Protein AF-A0A2V9K034-F1 (afdb_monomer_lite)

Sequence (98 aa):
MAKEKLDLLQGTLDVMVLRTLEALGPRHGYGIARRIEQVSGNQVLLNQGTIYASLVRLQFYSITKQGGKQLAKDARYWERLAGVMGRVLALRAEGGDQ

Foldseek 3Di:
DVVVVVVLVLLLVLLLLVVQCVVPPDDDLVVSQVVVCVVVVNPDHDDSVSSVVSVVLNVVLVPDPVSVVSNVVSNVVNVVVVVVVVVVVVVVVVPPDD

Structure (mmCIF, N/CA/C/O backbone):
data_AF-A0A2V9K034-F1
#
_entry.id   AF-A0A2V9K034-F1
#
loop_
_atom_site.group_PDB
_atom_site.id
_atom_site.type_symbol
_atom_site.label_atom_id
_atom_site.label_alt_id
_atom_site.label_comp_id
_atom_site.label_asym_id
_atom_site.label_entity_id
_atom_site.label_seq_id
_atom_site.pdbx_PDB_ins_code
_atom_site.Cartn_x
_atom_site.Cartn_y
_atom_site.Cartn_z
_atom_site.occupancy
_atom_site.B_iso_or_equiv
_atom_site.auth_seq_id
_atom_site.auth_comp_id
_atom_site.auth_asym_id
_atom_site.auth_atom_id
_atom_site.pdbx_PDB_model_num
ATOM 1 N N . MET A 1 1 ? 13.583 5.253 14.845 1.00 41.50 1 MET A N 1
ATOM 2 C CA . MET A 1 1 ? 12.394 6.085 15.137 1.00 41.50 1 MET A CA 1
ATOM 3 C C . MET A 1 1 ? 11.828 6.809 13.910 1.00 41.50 1 MET A C 1
ATOM 5 O O . MET A 1 1 ? 10.891 6.288 13.323 1.00 41.50 1 MET A O 1
ATOM 9 N N . ALA A 1 2 ? 12.349 7.969 13.472 1.00 40.81 2 ALA A N 1
ATOM 10 C CA . ALA A 1 2 ? 11.738 8.723 12.356 1.00 40.81 2 ALA A CA 1
ATOM 11 C C . ALA A 1 2 ? 11.851 8.008 10.994 1.00 40.81 2 ALA A C 1
ATOM 13 O O . ALA A 1 2 ? 10.881 7.958 10.244 1.00 40.81 2 ALA A O 1
ATOM 14 N N . LYS A 1 3 ? 13.011 7.392 10.722 1.00 39.78 3 LYS A N 1
ATOM 15 C CA . LYS A 1 3 ? 13.257 6.597 9.510 1.00 39.78 3 LYS A CA 1
ATOM 16 C C . LYS A 1 3 ? 12.344 5.368 9.428 1.00 39.78 3 LYS A C 1
ATOM 18 O O . LYS A 1 3 ? 11.733 5.151 8.400 1.00 39.78 3 LYS A O 1
ATOM 23 N N . GLU A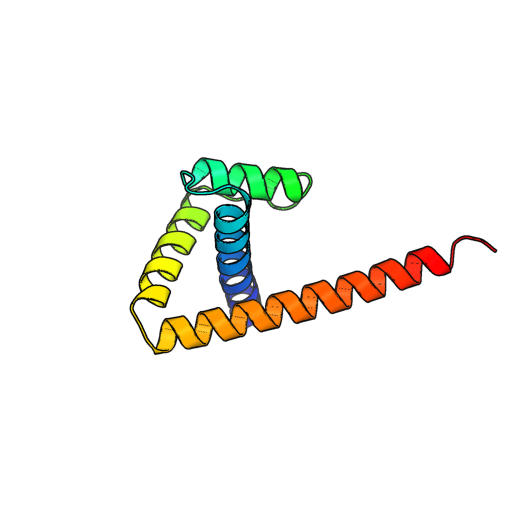 1 4 ? 12.149 4.657 10.541 1.00 46.25 4 GLU A N 1
ATOM 24 C CA . GLU A 1 4 ? 11.233 3.507 10.607 1.00 46.25 4 GLU A CA 1
ATOM 25 C C . GLU A 1 4 ? 9.777 3.904 10.389 1.00 46.25 4 GLU A C 1
ATOM 27 O O . GLU A 1 4 ? 9.080 3.201 9.677 1.00 46.25 4 GLU A O 1
ATOM 32 N N . LYS A 1 5 ? 9.310 5.031 10.947 1.00 41.50 5 LYS A N 1
ATOM 33 C CA . LYS A 1 5 ? 7.944 5.533 10.714 1.00 41.50 5 LYS A CA 1
ATOM 34 C C . LYS A 1 5 ? 7.731 5.945 9.250 1.00 41.50 5 LYS A C 1
ATOM 36 O O . LYS A 1 5 ? 6.649 5.721 8.711 1.00 41.50 5 LYS A O 1
ATOM 41 N N . LEU A 1 6 ? 8.755 6.529 8.619 1.00 43.00 6 LEU A N 1
ATOM 42 C CA . LEU A 1 6 ? 8.747 6.913 7.205 1.00 43.00 6 LEU A CA 1
ATOM 43 C C . LEU A 1 6 ? 8.784 5.679 6.284 1.00 43.00 6 LEU A C 1
ATOM 45 O O . LEU A 1 6 ? 7.994 5.611 5.348 1.00 43.00 6 LEU A O 1
ATOM 49 N N . ASP A 1 7 ? 9.611 4.679 6.604 1.00 50.81 7 ASP A N 1
ATOM 50 C CA . ASP A 1 7 ? 9.679 3.390 5.901 1.00 50.81 7 ASP A CA 1
ATOM 51 C C . ASP A 1 7 ? 8.364 2.599 6.057 1.00 50.81 7 ASP A C 1
ATOM 53 O O . ASP A 1 7 ? 7.882 1.994 5.097 1.00 50.81 7 ASP A O 1
ATOM 57 N N . LEU A 1 8 ? 7.721 2.676 7.233 1.00 50.47 8 LEU A N 1
ATOM 58 C CA . LEU A 1 8 ? 6.405 2.080 7.496 1.00 50.47 8 LEU A CA 1
ATOM 59 C C . LEU A 1 8 ? 5.311 2.702 6.621 1.00 50.47 8 LEU A C 1
ATOM 61 O O . LEU A 1 8 ? 4.482 1.987 6.056 1.00 50.47 8 LEU A O 1
ATOM 65 N N . LEU A 1 9 ? 5.303 4.036 6.523 1.00 60.62 9 LEU A N 1
ATOM 66 C CA . LEU A 1 9 ? 4.374 4.790 5.676 1.00 60.62 9 LEU A CA 1
ATOM 67 C C . LEU A 1 9 ? 4.612 4.490 4.194 1.00 60.62 9 LEU A C 1
ATOM 69 O O . LEU A 1 9 ? 3.652 4.345 3.440 1.00 60.62 9 LEU A O 1
ATOM 73 N N . GLN A 1 10 ? 5.875 4.354 3.790 1.00 63.62 10 GLN A N 1
ATOM 74 C CA . GLN A 1 10 ? 6.249 4.127 2.401 1.00 63.62 10 GLN A CA 1
ATOM 75 C C . GLN A 1 10 ? 5.852 2.725 1.911 1.00 63.62 10 GLN A C 1
ATOM 77 O O . GLN A 1 10 ? 5.196 2.618 0.876 1.00 63.62 10 GLN A O 1
ATOM 82 N N . GLY A 1 11 ? 6.159 1.668 2.674 1.00 76.88 11 GLY A N 1
ATOM 83 C CA . GLY A 1 11 ? 5.757 0.297 2.323 1.00 76.88 11 GLY A CA 1
ATOM 84 C C . GLY A 1 11 ? 4.241 0.083 2.398 1.00 76.88 11 GLY A C 1
ATOM 85 O O . GLY A 1 11 ? 3.653 -0.589 1.552 1.00 76.88 11 GLY A O 1
ATOM 86 N N . THR A 1 12 ? 3.572 0.724 3.362 1.00 85.56 12 THR A N 1
ATOM 87 C CA . THR A 1 12 ? 2.105 0.668 3.482 1.00 85.56 12 THR A CA 1
ATOM 88 C C . THR A 1 12 ? 1.413 1.326 2.292 1.00 85.56 12 THR A C 1
ATOM 90 O O . THR A 1 12 ? 0.449 0.773 1.761 1.00 85.56 12 THR A O 1
ATOM 93 N N . LEU A 1 13 ? 1.908 2.480 1.837 1.00 88.88 13 LEU A N 1
ATOM 94 C CA . LEU A 1 13 ? 1.348 3.153 0.671 1.00 88.88 13 LEU A CA 1
ATOM 95 C C . LEU A 1 13 ? 1.504 2.312 -0.600 1.00 88.88 13 LEU A C 1
ATOM 97 O O . LEU A 1 13 ? 0.552 2.208 -1.368 1.00 88.88 13 LEU A O 1
ATOM 101 N N . ASP A 1 14 ? 2.659 1.676 -0.798 1.00 92.44 14 ASP A N 1
ATOM 102 C CA . ASP A 1 14 ? 2.902 0.800 -1.950 1.00 92.44 14 ASP A CA 1
ATOM 103 C C . ASP A 1 14 ? 1.876 -0.354 -1.988 1.00 92.44 14 ASP A C 1
ATOM 105 O O . ASP A 1 14 ? 1.277 -0.632 -3.033 1.00 92.44 14 ASP A O 1
ATOM 109 N N . VAL A 1 15 ? 1.569 -0.955 -0.832 1.00 93.06 15 VAL A N 1
ATOM 110 C CA . VAL A 1 15 ? 0.509 -1.973 -0.706 1.00 93.06 15 VAL A CA 1
ATOM 111 C C . VAL A 1 15 ? -0.880 -1.383 -0.983 1.00 93.06 15 VAL A C 1
ATOM 113 O O . VAL A 1 15 ? -1.663 -1.991 -1.711 1.00 93.06 15 VAL A O 1
ATOM 116 N N . MET A 1 16 ? -1.203 -0.191 -0.472 1.00 91.88 16 MET A N 1
ATOM 117 C CA . MET A 1 16 ? -2.488 0.474 -0.748 1.00 91.88 16 MET A CA 1
ATOM 118 C C . MET A 1 16 ? -2.677 0.789 -2.240 1.00 91.88 16 MET A C 1
ATOM 120 O O . MET A 1 16 ? -3.779 0.624 -2.773 1.00 91.88 16 MET A O 1
ATOM 124 N N . VAL A 1 17 ? -1.610 1.209 -2.924 1.00 93.75 17 VAL A N 1
ATOM 125 C CA . VAL A 1 17 ? -1.602 1.454 -4.373 1.00 93.75 17 VAL A CA 1
ATOM 126 C C . VAL A 1 17 ? -1.889 0.158 -5.131 1.00 93.75 17 VAL A C 1
ATOM 128 O O . VAL A 1 17 ? -2.785 0.143 -5.976 1.00 93.75 17 VAL A O 1
ATOM 131 N N . LEU A 1 18 ? -1.206 -0.941 -4.791 1.00 93.81 18 LEU A N 1
ATOM 132 C CA . LEU A 1 18 ? -1.454 -2.248 -5.410 1.00 93.81 18 LEU A CA 1
ATOM 133 C C . LEU A 1 18 ? -2.881 -2.743 -5.183 1.00 93.81 18 LEU A C 1
ATOM 135 O O . LEU A 1 18 ? -3.538 -3.139 -6.138 1.00 93.81 18 LEU A O 1
ATOM 139 N N . ARG A 1 19 ? -3.390 -2.665 -3.949 1.00 93.31 19 ARG A N 1
ATOM 140 C CA . ARG A 1 19 ? -4.766 -3.077 -3.611 1.00 93.31 19 ARG A CA 1
ATOM 141 C C . ARG A 1 19 ? -5.806 -2.259 -4.370 1.00 93.31 19 ARG A C 1
ATOM 143 O O . ARG A 1 19 ? -6.838 -2.780 -4.777 1.00 93.31 19 ARG A O 1
ATOM 150 N N . THR A 1 20 ? -5.528 -0.975 -4.588 1.00 94.31 20 THR A N 1
ATOM 151 C CA . THR A 1 20 ? -6.398 -0.103 -5.384 1.00 94.31 20 THR A CA 1
ATOM 152 C C . THR A 1 20 ? -6.411 -0.522 -6.853 1.00 94.31 20 THR A C 1
ATOM 154 O O . THR A 1 20 ? -7.482 -0.578 -7.456 1.00 94.31 20 THR A O 1
ATOM 157 N N . LEU A 1 21 ? -5.243 -0.833 -7.421 1.00 93.94 21 LEU A N 1
ATOM 158 C CA . LEU A 1 21 ? -5.115 -1.331 -8.793 1.00 93.94 21 LEU A CA 1
ATOM 159 C C . LEU A 1 21 ? -5.756 -2.714 -8.971 1.00 93.94 21 LEU A C 1
ATOM 161 O O . LEU A 1 21 ? -6.430 -2.944 -9.968 1.00 93.94 21 LEU A O 1
ATOM 165 N N . GLU A 1 22 ? -5.596 -3.611 -7.999 1.00 93.12 22 GLU A N 1
ATOM 166 C CA . GLU A 1 22 ? -6.233 -4.932 -7.981 1.00 93.12 22 GLU A CA 1
ATOM 167 C C . GLU A 1 22 ? -7.763 -4.812 -7.957 1.00 93.12 22 GLU A C 1
ATOM 169 O O . GLU A 1 22 ? -8.450 -5.456 -8.745 1.00 93.12 22 GLU A O 1
ATOM 174 N N . ALA A 1 23 ? -8.303 -3.935 -7.107 1.00 93.38 23 ALA A N 1
ATOM 175 C CA . ALA A 1 23 ? -9.746 -3.768 -6.959 1.00 93.38 23 ALA A CA 1
ATOM 176 C C . ALA A 1 23 ? -10.413 -3.030 -8.133 1.00 93.38 23 ALA A C 1
ATOM 178 O O . ALA A 1 23 ? -11.594 -3.246 -8.399 1.00 93.38 23 ALA A O 1
ATOM 179 N N . LEU A 1 24 ? -9.704 -2.108 -8.796 1.00 93.38 24 LEU A N 1
ATOM 180 C CA . LEU A 1 24 ? -10.292 -1.186 -9.779 1.00 93.38 24 LEU A CA 1
ATOM 181 C C . LEU A 1 24 ? -9.741 -1.325 -11.204 1.00 93.38 24 LEU A C 1
ATOM 183 O O . LEU A 1 24 ? -10.178 -0.568 -12.080 1.00 93.38 24 LEU A O 1
ATOM 187 N N . GLY A 1 25 ? -8.788 -2.231 -11.427 1.00 93.31 25 GLY A N 1
ATOM 188 C CA . GLY A 1 25 ? -8.065 -2.386 -12.685 1.00 93.31 25 GLY A CA 1
ATOM 189 C C . GLY A 1 25 ? -7.046 -1.266 -12.959 1.00 93.31 25 GLY A C 1
ATOM 190 O O . GLY A 1 25 ? -6.740 -0.452 -12.079 1.00 93.31 25 GLY A O 1
ATOM 191 N N . PRO A 1 26 ? -6.505 -1.197 -14.194 1.00 94.25 26 PRO A N 1
ATOM 192 C CA . PRO A 1 26 ? -5.541 -0.175 -14.597 1.00 94.25 26 PRO A CA 1
ATOM 193 C C . PRO A 1 26 ? -6.090 1.244 -14.406 1.00 94.25 26 PRO A C 1
ATOM 195 O O . PRO A 1 26 ? -7.154 1.597 -14.917 1.00 94.25 26 PRO A O 1
ATOM 198 N N . ARG A 1 27 ? -5.357 2.081 -13.666 1.00 91.31 27 ARG A N 1
ATOM 199 C CA . ARG A 1 27 ? -5.760 3.450 -13.316 1.00 91.31 27 ARG A CA 1
ATOM 200 C C . ARG A 1 27 ? -4.580 4.402 -13.457 1.00 91.31 27 ARG A C 1
ATOM 202 O O . ARG A 1 27 ? -3.444 4.053 -13.151 1.00 91.31 27 ARG A O 1
ATOM 209 N N . HIS A 1 28 ? -4.867 5.638 -13.856 1.00 90.94 28 HIS A N 1
ATOM 210 C CA . HIS A 1 28 ? -3.888 6.720 -13.787 1.00 90.94 28 HIS A CA 1
ATOM 211 C C . HIS A 1 28 ? -3.586 7.093 -12.323 1.00 90.94 28 HIS A C 1
ATOM 213 O O . HIS A 1 28 ? -4.454 6.947 -11.458 1.00 90.94 28 HIS A O 1
ATOM 219 N N . GLY A 1 29 ? -2.392 7.633 -12.047 1.00 88.81 29 GLY A N 1
ATOM 220 C CA . GLY A 1 29 ? -1.937 7.965 -10.688 1.00 88.81 29 GLY A CA 1
ATOM 221 C C . GLY A 1 29 ? -2.905 8.864 -9.910 1.00 88.81 29 GLY A C 1
ATOM 222 O O . GLY A 1 29 ? -3.188 8.607 -8.742 1.00 88.81 29 GLY A O 1
ATOM 223 N N . TYR A 1 30 ? -3.510 9.852 -10.577 1.00 91.06 30 TYR A N 1
ATOM 224 C CA . TYR A 1 30 ? -4.570 10.674 -9.982 1.00 91.06 30 TYR A CA 1
ATOM 225 C C . TYR A 1 30 ? -5.780 9.850 -9.516 1.00 91.06 30 TYR A C 1
ATOM 227 O O . TYR A 1 30 ? -6.277 10.051 -8.413 1.00 91.06 30 TYR A O 1
ATOM 235 N N . GLY A 1 31 ? -6.239 8.894 -10.328 1.00 92.62 31 GLY A N 1
ATOM 236 C CA . GLY A 1 31 ? -7.376 8.041 -9.980 1.00 92.62 31 GLY A CA 1
ATOM 237 C C . GLY A 1 31 ? -7.099 7.165 -8.757 1.00 92.62 31 GLY A C 1
ATOM 238 O O . GLY A 1 31 ? -8.002 6.928 -7.958 1.00 92.62 31 GLY A O 1
ATOM 239 N N . ILE A 1 32 ? -5.846 6.739 -8.583 1.00 94.12 32 ILE A N 1
ATOM 240 C CA . ILE A 1 32 ? -5.397 5.982 -7.409 1.00 94.12 32 ILE A CA 1
ATOM 241 C C . ILE A 1 32 ? -5.412 6.877 -6.162 1.00 94.12 32 ILE A C 1
ATOM 243 O O . ILE A 1 32 ? -6.042 6.507 -5.172 1.00 94.12 32 ILE A O 1
ATOM 247 N N . ALA A 1 33 ? -4.798 8.070 -6.224 1.00 92.00 33 ALA A N 1
ATOM 248 C CA . ALA A 1 33 ? -4.820 9.046 -5.124 1.00 92.00 33 ALA A CA 1
ATOM 249 C C . ALA A 1 33 ? -6.254 9.339 -4.673 1.00 92.00 33 ALA A C 1
ATOM 251 O O . ALA A 1 33 ? -6.590 9.158 -3.505 1.00 92.00 33 ALA A O 1
ATOM 252 N N . ARG A 1 34 ? -7.122 9.704 -5.625 1.00 92.25 34 ARG A N 1
ATOM 253 C CA . ARG A 1 34 ? -8.524 10.039 -5.348 1.00 92.25 34 ARG A CA 1
ATOM 254 C C . ARG A 1 34 ? -9.278 8.895 -4.697 1.00 92.25 34 ARG A C 1
ATOM 256 O O . ARG A 1 34 ? -10.081 9.137 -3.800 1.00 92.25 34 ARG A O 1
ATOM 263 N N . ARG A 1 35 ? -9.034 7.652 -5.121 1.00 93.56 35 ARG A N 1
ATOM 264 C CA . ARG A 1 35 ? -9.689 6.502 -4.499 1.00 93.56 35 ARG A CA 1
ATOM 265 C C . ARG A 1 35 ? -9.247 6.326 -3.050 1.00 93.56 35 ARG A C 1
ATOM 267 O O . ARG A 1 35 ? -10.100 6.103 -2.196 1.00 93.56 35 ARG A O 1
ATOM 274 N N . ILE A 1 36 ? -7.947 6.415 -2.782 1.00 90.88 36 ILE A N 1
ATOM 275 C CA . ILE A 1 36 ? -7.415 6.263 -1.424 1.00 90.88 36 ILE A CA 1
ATOM 276 C C . ILE A 1 36 ? -7.944 7.382 -0.515 1.00 90.88 36 ILE A C 1
ATOM 278 O O . ILE A 1 36 ? -8.427 7.093 0.579 1.00 90.88 36 ILE A O 1
ATOM 282 N N . GLU A 1 37 ? -7.952 8.627 -0.995 1.00 90.81 37 GLU A N 1
ATOM 283 C CA . GLU A 1 37 ? -8.543 9.773 -0.291 1.00 90.81 37 GLU A CA 1
ATOM 284 C C . GLU A 1 37 ? -10.010 9.518 0.069 1.00 90.81 37 GLU A C 1
ATOM 286 O O . GLU A 1 37 ? -10.385 9.623 1.238 1.00 90.81 37 GLU A O 1
ATOM 291 N N . GLN A 1 38 ? -10.824 9.102 -0.908 1.00 91.31 38 GLN A N 1
ATOM 292 C CA . GLN A 1 38 ? -12.246 8.809 -0.705 1.00 91.31 38 GLN A CA 1
ATOM 293 C C . GLN A 1 38 ? -12.473 7.706 0.330 1.00 91.31 38 GLN A C 1
ATOM 295 O O . GLN A 1 38 ? -13.293 7.871 1.230 1.00 91.31 38 GLN A O 1
ATOM 300 N N . VAL A 1 39 ? -11.742 6.592 0.222 1.00 90.12 39 VAL A N 1
ATOM 301 C CA . VAL A 1 39 ? -11.862 5.465 1.162 1.00 90.12 39 VAL A CA 1
ATOM 302 C C . VAL A 1 39 ? -11.403 5.864 2.566 1.00 90.12 39 VAL A C 1
ATOM 304 O O . VAL A 1 39 ? -11.957 5.381 3.548 1.00 90.12 39 VAL A O 1
ATOM 307 N N . SER A 1 40 ? -10.440 6.781 2.675 1.00 85.56 40 SER A N 1
ATOM 308 C CA . SER A 1 40 ? -9.978 7.308 3.963 1.00 85.56 40 SER A CA 1
ATOM 309 C C . SER A 1 40 ? -10.914 8.349 4.594 1.00 85.56 40 SER A C 1
ATOM 311 O O . SER A 1 40 ? -10.60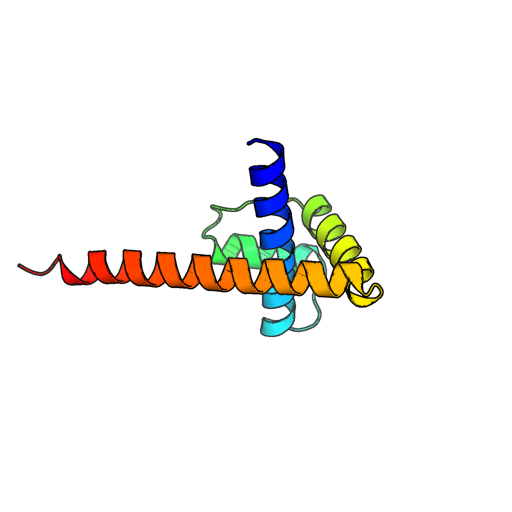9 8.854 5.671 1.00 85.56 40 SER A O 1
ATOM 313 N N . GLY A 1 41 ? -12.009 8.740 3.929 1.00 87.81 41 GLY A N 1
ATOM 314 C CA . GLY A 1 41 ? -12.841 9.860 4.380 1.00 87.81 41 GLY A CA 1
ATOM 315 C C . GLY A 1 41 ? -12.084 11.194 4.394 1.00 87.81 41 GLY A C 1
ATOM 316 O O . GLY A 1 41 ? -12.301 12.013 5.281 1.00 87.81 41 GLY A O 1
ATOM 317 N N . ASN A 1 42 ? -11.163 11.392 3.443 1.00 83.25 42 ASN A N 1
ATOM 318 C CA . ASN A 1 42 ? -10.233 12.528 3.354 1.00 83.25 42 ASN A CA 1
ATOM 319 C C . ASN A 1 42 ? -9.269 12.684 4.549 1.00 83.25 42 ASN A C 1
ATOM 321 O O . ASN A 1 42 ? -8.643 13.733 4.692 1.00 83.25 42 ASN A O 1
ATOM 325 N N . GLN A 1 43 ? -9.110 11.657 5.391 1.00 81.06 43 GLN A N 1
ATOM 326 C CA . GLN A 1 43 ? -8.114 11.662 6.471 1.00 81.06 43 GLN A CA 1
ATOM 327 C C . GLN A 1 43 ? -6.690 11.449 5.947 1.00 81.06 43 GLN A C 1
ATOM 329 O O . GLN A 1 43 ? -5.720 11.866 6.578 1.00 81.06 43 GLN A O 1
ATOM 334 N N . VAL A 1 44 ? -6.559 10.809 4.783 1.00 79.38 44 VAL A N 1
ATOM 335 C CA . VAL A 1 44 ? -5.291 10.624 4.080 1.00 79.38 44 VAL A CA 1
ATOM 336 C C . VAL A 1 44 ? -5.357 11.420 2.785 1.00 79.38 44 VAL A C 1
ATOM 338 O O . VAL A 1 44 ? -6.007 10.998 1.835 1.00 79.38 44 VAL A O 1
ATOM 341 N N . LEU A 1 45 ? -4.680 12.569 2.752 1.00 80.25 45 LEU A N 1
ATOM 342 C CA . LEU A 1 45 ? -4.531 13.393 1.552 1.00 80.25 45 LEU A CA 1
ATOM 343 C C . LEU A 1 45 ? -3.225 13.031 0.853 1.00 80.25 45 LEU A C 1
ATOM 345 O O . LEU A 1 45 ? -2.146 13.157 1.438 1.00 80.25 45 LEU A O 1
ATOM 349 N N . LEU A 1 46 ? -3.316 12.566 -0.392 1.00 83.00 46 LEU A N 1
ATOM 350 C CA . LEU A 1 46 ? -2.152 12.108 -1.141 1.00 83.00 46 LEU A CA 1
ATOM 351 C C . LEU A 1 46 ? -1.855 13.077 -2.272 1.00 83.00 46 LEU A C 1
ATOM 353 O O . LEU A 1 46 ? -2.652 13.271 -3.186 1.00 83.00 46 LEU A O 1
ATOM 357 N N . ASN A 1 47 ? -0.649 13.638 -2.265 1.00 82.31 47 ASN A N 1
ATOM 358 C CA . ASN A 1 47 ? -0.183 14.363 -3.434 1.00 82.31 47 ASN A CA 1
ATOM 359 C C . ASN A 1 47 ? 0.132 13.371 -4.576 1.00 82.31 47 ASN A C 1
ATOM 361 O O . ASN A 1 47 ? 0.551 12.229 -4.352 1.00 82.31 47 ASN A O 1
ATOM 365 N N . GLN A 1 48 ? -0.049 13.819 -5.822 1.00 80.00 48 GLN A N 1
ATOM 366 C CA . GLN A 1 48 ? 0.211 12.987 -7.002 1.00 80.00 48 G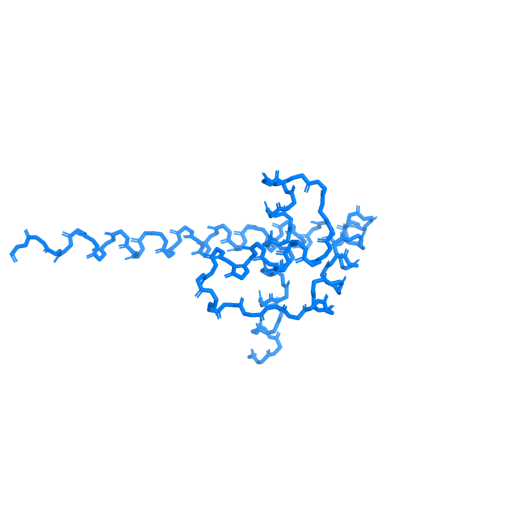LN A CA 1
ATOM 367 C C . GLN A 1 48 ? 1.677 12.530 -7.094 1.00 80.00 48 GLN A C 1
ATOM 369 O O . GLN A 1 48 ? 1.939 11.412 -7.536 1.00 80.00 48 GLN A O 1
ATOM 374 N N . GLY A 1 49 ? 2.630 13.354 -6.641 1.00 85.88 49 GLY A N 1
ATOM 375 C CA . GLY A 1 49 ? 4.057 13.022 -6.649 1.00 85.88 49 GLY A CA 1
ATOM 376 C C . GLY A 1 49 ? 4.388 11.795 -5.795 1.00 85.88 49 GLY A C 1
ATOM 377 O O . GLY A 1 49 ? 5.172 10.944 -6.209 1.00 85.88 49 GLY A O 1
ATOM 378 N N . THR A 1 50 ? 3.735 11.640 -4.642 1.00 89.12 50 THR A N 1
ATOM 379 C CA . THR A 1 50 ? 3.902 10.490 -3.750 1.00 89.12 50 THR A CA 1
ATOM 380 C C . THR A 1 50 ? 3.328 9.222 -4.377 1.00 89.12 50 THR A C 1
ATOM 382 O O . THR A 1 50 ? 3.964 8.170 -4.285 1.00 89.12 50 THR A O 1
ATOM 385 N N . ILE A 1 51 ? 2.189 9.299 -5.076 1.00 91.88 51 ILE A N 1
ATOM 386 C CA . ILE A 1 51 ? 1.682 8.150 -5.847 1.00 91.88 51 ILE A CA 1
ATOM 387 C C . ILE A 1 51 ? 2.666 7.763 -6.942 1.00 91.88 51 ILE A C 1
ATOM 389 O O . ILE A 1 51 ? 2.991 6.587 -7.079 1.00 91.88 51 ILE A O 1
ATOM 393 N N . TYR A 1 52 ? 3.173 8.733 -7.699 1.00 91.19 52 TYR A N 1
ATOM 394 C CA . TYR A 1 52 ? 4.105 8.441 -8.780 1.00 91.19 52 TYR A CA 1
ATOM 395 C C . TYR A 1 52 ? 5.397 7.798 -8.262 1.00 91.19 52 TYR A C 1
ATOM 397 O O . TYR A 1 52 ? 5.825 6.769 -8.781 1.00 91.19 52 TYR A O 1
ATOM 405 N N . ALA A 1 53 ? 5.964 8.323 -7.173 1.00 91.31 53 ALA A N 1
ATOM 406 C CA . ALA A 1 53 ? 7.120 7.719 -6.514 1.00 91.31 53 ALA A CA 1
ATOM 407 C C . ALA A 1 53 ? 6.841 6.273 -6.062 1.00 91.31 53 ALA A C 1
ATOM 409 O O . ALA A 1 53 ? 7.709 5.410 -6.181 1.00 91.31 53 ALA A O 1
ATOM 410 N N . SER A 1 54 ? 5.623 6.000 -5.587 1.00 92.50 54 SER A N 1
ATOM 411 C CA . SER A 1 54 ? 5.181 4.656 -5.191 1.00 92.50 54 SER A CA 1
ATOM 412 C C . SER A 1 54 ? 5.082 3.712 -6.388 1.00 92.50 54 SER A C 1
ATOM 414 O O . SER A 1 54 ? 5.607 2.604 -6.346 1.00 92.50 54 SER A O 1
ATOM 416 N N . LEU A 1 55 ? 4.513 4.169 -7.507 1.00 93.19 55 LEU A N 1
ATOM 417 C CA . LEU A 1 55 ? 4.447 3.390 -8.747 1.00 93.19 55 LEU A CA 1
ATOM 418 C C . LEU A 1 55 ? 5.841 3.047 -9.295 1.00 93.19 55 LEU A C 1
ATOM 420 O O . LEU A 1 55 ? 6.073 1.910 -9.704 1.00 93.19 55 LEU A O 1
ATOM 424 N N . VAL A 1 56 ? 6.784 3.992 -9.251 1.00 92.88 56 VAL A N 1
ATOM 425 C CA . VAL A 1 56 ? 8.177 3.756 -9.672 1.00 92.88 56 VAL A CA 1
ATOM 426 C C . VAL A 1 56 ? 8.855 2.709 -8.782 1.00 92.88 56 VAL A C 1
ATOM 428 O O . VAL A 1 56 ? 9.502 1.794 -9.294 1.00 92.88 56 VAL A O 1
ATOM 431 N N . ARG A 1 57 ? 8.679 2.781 -7.454 1.00 92.81 57 ARG A N 1
ATOM 432 C CA . ARG A 1 57 ? 9.201 1.749 -6.539 1.00 92.81 57 ARG A CA 1
ATOM 433 C C . ARG A 1 57 ? 8.581 0.384 -6.798 1.00 92.81 57 ARG A C 1
ATOM 435 O O . ARG A 1 57 ? 9.310 -0.599 -6.856 1.00 92.81 57 ARG A O 1
ATOM 442 N N . LEU A 1 58 ? 7.268 0.322 -6.998 1.00 93.56 58 LEU A N 1
ATOM 443 C CA . LEU A 1 58 ? 6.560 -0.920 -7.305 1.00 93.56 58 LEU A CA 1
ATOM 444 C C . LEU A 1 58 ? 7.057 -1.557 -8.608 1.00 93.56 58 LEU A C 1
ATOM 446 O O . LEU A 1 58 ? 7.253 -2.772 -8.657 1.00 93.56 58 LEU A O 1
ATOM 450 N N . GLN A 1 59 ? 7.333 -0.750 -9.636 1.00 93.19 59 GLN A N 1
ATOM 451 C CA . GLN A 1 59 ? 7.959 -1.227 -10.869 1.00 93.19 59 GLN A CA 1
ATOM 452 C C . GLN A 1 59 ? 9.377 -1.759 -10.618 1.00 93.19 59 GLN A C 1
ATOM 454 O O . GLN A 1 59 ? 9.746 -2.810 -11.133 1.00 93.19 59 GLN A O 1
ATOM 459 N N . PHE A 1 60 ? 10.173 -1.082 -9.791 1.00 92.56 60 PHE A N 1
ATOM 460 C CA . PHE A 1 60 ? 11.488 -1.588 -9.394 1.00 92.56 60 PHE A CA 1
ATOM 461 C C . PHE A 1 60 ? 11.396 -2.892 -8.573 1.00 92.56 60 PHE A C 1
ATOM 463 O O . PHE A 1 60 ? 12.231 -3.795 -8.705 1.00 92.56 60 PHE A O 1
ATOM 470 N N . TYR A 1 61 ? 10.369 -3.032 -7.732 1.00 92.69 61 TYR A N 1
ATOM 471 C CA . TYR A 1 61 ? 10.150 -4.238 -6.939 1.00 92.69 61 TYR A CA 1
ATOM 472 C C . TYR A 1 61 ? 9.714 -5.436 -7.774 1.00 92.69 61 TYR A C 1
ATOM 474 O O . TYR A 1 61 ? 10.111 -6.555 -7.451 1.00 92.69 61 TYR A O 1
ATOM 482 N N . SER A 1 62 ? 8.967 -5.220 -8.858 1.00 90.75 62 SER A N 1
ATOM 483 C CA . SER A 1 62 ? 8.536 -6.311 -9.738 1.00 90.75 62 SER A CA 1
ATOM 484 C C . SER A 1 62 ? 9.685 -6.918 -10.548 1.00 90.75 62 SER A C 1
ATOM 486 O O . SER A 1 62 ? 9.638 -8.103 -10.871 1.00 90.75 62 SER A O 1
ATOM 488 N N . ILE A 1 63 ? 10.739 -6.144 -10.828 1.00 94.25 63 ILE A N 1
ATOM 489 C CA . ILE A 1 63 ? 11.887 -6.607 -11.625 1.00 94.25 63 ILE A CA 1
ATOM 490 C C . ILE A 1 63 ? 13.037 -7.173 -10.779 1.00 94.25 63 ILE A C 1
ATOM 492 O O . ILE A 1 63 ? 13.852 -7.942 -11.288 1.00 94.25 63 ILE A O 1
ATOM 496 N N . THR A 1 64 ? 13.136 -6.819 -9.491 1.00 95.19 64 THR A N 1
ATOM 497 C CA . THR A 1 64 ? 14.257 -7.241 -8.632 1.00 95.19 64 THR A CA 1
ATOM 498 C C . THR A 1 64 ? 13.860 -8.314 -7.617 1.00 95.19 64 THR A C 1
ATOM 500 O O . THR A 1 64 ? 12.846 -8.216 -6.930 1.00 95.19 64 THR A O 1
ATOM 503 N N . LYS A 1 65 ? 14.724 -9.324 -7.414 1.00 91.31 65 LYS A N 1
ATOM 504 C CA . LYS A 1 65 ? 14.510 -10.355 -6.372 1.00 91.31 65 LYS A CA 1
ATOM 505 C C . LYS A 1 65 ? 14.423 -9.757 -4.964 1.00 91.31 65 LYS A C 1
ATOM 507 O O . LYS A 1 65 ? 13.656 -10.238 -4.134 1.00 91.31 65 LYS A O 1
ATOM 512 N N . GLN A 1 66 ? 15.239 -8.741 -4.673 1.00 91.50 66 GLN A N 1
ATOM 513 C CA . GLN A 1 66 ? 15.226 -8.060 -3.378 1.00 91.50 66 GLN A CA 1
ATOM 514 C C . GLN A 1 66 ? 13.940 -7.255 -3.190 1.00 91.50 66 GLN A C 1
ATOM 516 O O . GLN A 1 66 ? 13.324 -7.352 -2.130 1.00 91.50 66 GLN A O 1
ATOM 521 N N . GLY A 1 67 ? 13.517 -6.515 -4.214 1.00 89.06 67 GLY A N 1
ATOM 522 C CA . GLY A 1 67 ? 12.290 -5.736 -4.169 1.00 89.06 67 GLY A CA 1
ATOM 523 C C . GLY A 1 67 ? 11.047 -6.605 -4.011 1.00 89.06 67 GLY A C 1
ATOM 524 O O . GLY A 1 67 ? 10.241 -6.336 -3.127 1.00 89.06 67 GLY A O 1
ATOM 525 N N . GLY A 1 68 ? 10.950 -7.725 -4.734 1.00 90.88 68 GLY A N 1
ATOM 526 C CA . GLY A 1 68 ? 9.868 -8.695 -4.533 1.00 90.88 68 GLY A CA 1
ATOM 527 C C . GLY A 1 68 ? 9.821 -9.253 -3.102 1.00 90.88 68 GLY A C 1
ATOM 528 O O . GLY A 1 68 ? 8.750 -9.355 -2.502 1.00 90.88 68 GLY A O 1
ATOM 529 N N . LYS A 1 69 ? 10.985 -9.549 -2.497 1.00 90.50 69 LYS A N 1
ATOM 530 C CA . LYS A 1 69 ? 11.063 -9.956 -1.080 1.00 90.50 69 LYS A CA 1
ATOM 531 C C . LYS A 1 69 ? 10.610 -8.846 -0.129 1.00 90.50 69 LYS A C 1
ATOM 533 O O . LYS A 1 69 ? 9.968 -9.163 0.871 1.00 90.50 69 LYS A O 1
ATOM 538 N N . GLN A 1 70 ? 10.969 -7.591 -0.402 1.00 88.88 70 GLN A N 1
ATOM 539 C CA . GLN A 1 70 ? 10.576 -6.442 0.416 1.00 88.88 70 GLN A CA 1
ATOM 540 C C . GLN A 1 70 ? 9.066 -6.206 0.337 1.00 88.88 70 GLN A C 1
ATOM 542 O O . GLN A 1 70 ? 8.401 -6.220 1.366 1.00 88.88 70 GLN A O 1
ATOM 547 N N . LEU A 1 71 ? 8.510 -6.151 -0.872 1.00 89.88 71 LEU A N 1
ATOM 548 C CA . LEU A 1 71 ? 7.078 -5.974 -1.094 1.00 89.88 71 LEU A CA 1
ATOM 549 C C . LEU A 1 71 ? 6.243 -7.063 -0.402 1.00 89.88 71 LEU A C 1
ATOM 551 O O . LEU A 1 71 ? 5.232 -6.773 0.230 1.00 89.88 71 LEU A O 1
ATOM 555 N N . ALA A 1 72 ? 6.697 -8.320 -0.443 1.00 89.19 72 ALA A N 1
ATOM 556 C CA . ALA A 1 72 ? 6.031 -9.411 0.264 1.00 89.19 72 ALA A CA 1
ATOM 557 C C . ALA A 1 72 ? 6.088 -9.259 1.798 1.00 89.19 72 ALA A C 1
ATOM 559 O O . ALA A 1 72 ? 5.184 -9.719 2.498 1.00 89.19 72 ALA A O 1
ATOM 560 N N . LYS A 1 73 ? 7.152 -8.656 2.348 1.00 89.50 73 LYS A N 1
ATOM 561 C CA . LYS A 1 73 ? 7.219 -8.329 3.782 1.00 89.50 73 LYS A CA 1
ATOM 562 C C . LYS A 1 73 ? 6.238 -7.215 4.124 1.00 89.50 73 LYS A C 1
ATOM 564 O O . LYS A 1 73 ? 5.503 -7.369 5.098 1.00 89.50 73 LYS A O 1
ATOM 569 N N . ASP A 1 74 ? 6.203 -6.163 3.316 1.00 88.75 74 ASP A N 1
ATOM 570 C CA . ASP A 1 74 ? 5.336 -5.004 3.531 1.00 88.75 74 ASP A CA 1
ATOM 571 C C . ASP A 1 74 ? 3.856 -5.406 3.452 1.00 88.75 74 ASP A C 1
ATOM 573 O O . ASP A 1 74 ? 3.074 -5.052 4.334 1.00 88.75 74 ASP A O 1
ATOM 577 N N . ALA A 1 75 ? 3.490 -6.257 2.486 1.00 88.94 75 ALA A N 1
ATOM 578 C CA . ALA A 1 75 ? 2.143 -6.818 2.371 1.00 88.94 75 ALA A CA 1
ATOM 579 C C . ALA A 1 75 ? 1.733 -7.618 3.620 1.00 88.94 75 ALA A C 1
ATOM 581 O O . ALA A 1 75 ? 0.696 -7.340 4.221 1.00 88.94 75 ALA A O 1
ATOM 582 N N . ARG A 1 76 ? 2.577 -8.557 4.081 1.00 90.12 76 ARG A N 1
ATOM 583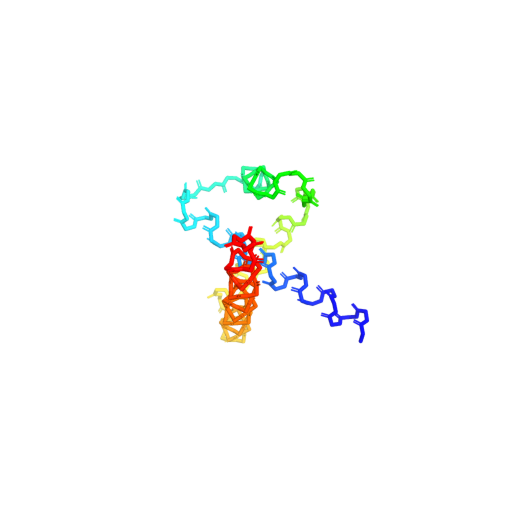 C CA . A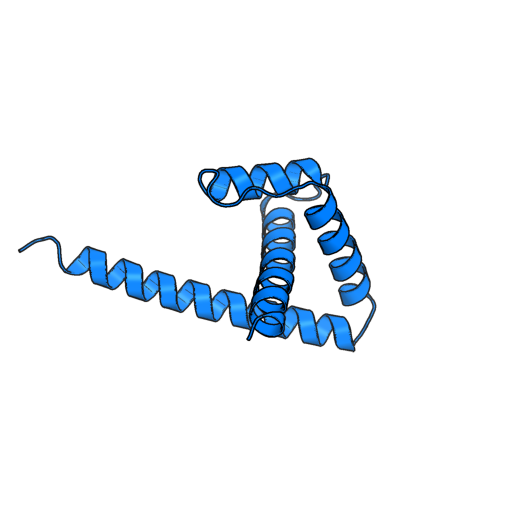RG A 1 76 ? 2.297 -9.343 5.301 1.00 90.12 76 ARG A CA 1
ATOM 584 C C . ARG A 1 76 ? 2.201 -8.473 6.551 1.00 90.12 76 ARG A C 1
ATOM 586 O O . ARG A 1 76 ? 1.425 -8.769 7.459 1.00 90.12 76 ARG A O 1
ATOM 593 N N . TYR A 1 77 ? 3.029 -7.434 6.636 1.00 86.62 77 TYR A N 1
ATOM 594 C CA . TYR A 1 77 ? 2.983 -6.490 7.744 1.00 86.62 77 TYR A CA 1
ATOM 595 C C . TYR A 1 77 ? 1.661 -5.716 7.752 1.00 86.62 77 TYR A C 1
ATOM 597 O O . TYR A 1 77 ? 1.004 -5.645 8.793 1.00 86.62 77 TYR A O 1
ATOM 605 N N . TRP A 1 78 ? 1.236 -5.220 6.588 1.00 87.75 78 TRP A N 1
ATOM 606 C CA . TRP A 1 78 ? -0.037 -4.527 6.420 1.00 87.75 78 TRP A CA 1
ATOM 607 C C . TRP A 1 78 ? 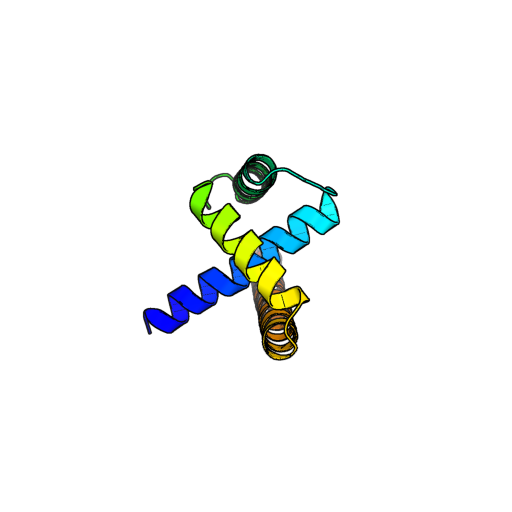-1.234 -5.407 6.800 1.00 87.75 78 TRP A C 1
ATOM 609 O O . TRP A 1 78 ? -2.069 -4.979 7.593 1.00 87.75 78 TRP A O 1
ATOM 619 N N . GLU A 1 79 ? -1.284 -6.656 6.329 1.00 88.69 79 GLU A N 1
ATOM 620 C CA . GLU A 1 79 ? -2.347 -7.609 6.687 1.00 88.69 79 GLU A CA 1
ATOM 621 C C . GLU A 1 79 ? -2.404 -7.870 8.195 1.00 88.69 79 GLU A C 1
ATOM 623 O O . GLU A 1 79 ? -3.482 -7.899 8.793 1.00 88.69 79 GLU A O 1
ATOM 628 N N . ARG A 1 80 ? -1.238 -8.015 8.838 1.00 88.50 80 ARG A N 1
ATOM 629 C CA . ARG A 1 80 ? -1.159 -8.206 10.289 1.00 88.50 80 ARG A CA 1
ATOM 630 C C . ARG A 1 80 ? -1.692 -6.989 11.038 1.00 88.50 80 ARG A C 1
ATOM 632 O O . ARG A 1 80 ? -2.478 -7.166 11.968 1.00 88.50 80 ARG A O 1
ATOM 639 N N . LEU A 1 81 ? -1.279 -5.781 10.650 1.00 87.50 81 LEU A N 1
ATOM 640 C CA . LEU A 1 81 ? -1.767 -4.543 11.261 1.00 87.50 81 LEU A CA 1
ATOM 641 C C . LEU A 1 81 ? -3.273 -4.370 11.059 1.00 87.50 81 LEU A C 1
ATOM 643 O O . LEU A 1 81 ? -3.987 -4.121 12.030 1.00 87.50 81 LEU A O 1
ATOM 647 N N . ALA A 1 82 ? -3.762 -4.548 9.831 1.00 86.81 82 ALA A N 1
ATOM 648 C CA . ALA A 1 82 ? -5.181 -4.449 9.511 1.00 86.81 82 ALA A CA 1
ATOM 649 C C . ALA A 1 82 ? -6.004 -5.472 10.310 1.00 86.81 82 ALA A C 1
ATOM 651 O O . ALA A 1 82 ? -7.037 -5.123 10.877 1.00 86.81 82 ALA A O 1
ATOM 652 N N . GLY A 1 83 ? -5.513 -6.708 10.441 1.00 89.94 83 GLY A N 1
ATOM 653 C CA . GLY A 1 83 ? -6.158 -7.745 11.243 1.00 89.94 83 GLY A CA 1
ATOM 654 C C . GLY A 1 83 ? -6.176 -7.438 12.744 1.00 89.94 83 GLY A C 1
ATOM 655 O O . GLY A 1 83 ? -7.180 -7.696 13.407 1.00 89.94 83 GLY A O 1
ATOM 656 N N . VAL A 1 84 ? -5.097 -6.867 13.296 1.00 91.12 84 VAL A N 1
ATOM 657 C CA . VAL A 1 84 ? -5.070 -6.412 14.700 1.00 91.12 84 VAL A CA 1
ATOM 658 C C . VAL A 1 84 ? -6.078 -5.287 14.917 1.00 91.12 84 VAL A C 1
ATOM 660 O O . VAL A 1 84 ? -6.884 -5.387 15.837 1.00 91.12 84 VAL A O 1
ATOM 663 N N . MET A 1 85 ? -6.082 -4.261 14.060 1.00 86.50 85 MET A N 1
ATOM 664 C CA . MET A 1 85 ? -7.033 -3.150 14.169 1.00 86.50 85 MET A CA 1
ATOM 665 C C . MET A 1 85 ? -8.479 -3.626 14.023 1.00 86.50 85 MET A C 1
ATOM 667 O O . MET A 1 85 ? -9.327 -3.211 14.804 1.00 86.50 85 MET A O 1
ATOM 671 N N . GLY A 1 86 ? -8.753 -4.546 13.094 1.00 90.12 86 GLY A N 1
ATOM 672 C CA . GLY A 1 86 ? -10.075 -5.153 12.939 1.00 90.12 86 GLY A CA 1
ATOM 673 C C . GLY A 1 86 ? -10.553 -5.847 14.216 1.00 90.12 86 GLY A C 1
ATOM 674 O O . GLY A 1 86 ? -11.670 -5.600 14.658 1.00 90.12 86 GLY A O 1
ATOM 675 N N . ARG A 1 87 ? -9.687 -6.639 14.866 1.00 92.50 87 ARG A N 1
ATOM 676 C CA . ARG A 1 87 ? -10.008 -7.266 16.161 1.00 92.50 87 ARG A CA 1
ATOM 677 C C . ARG A 1 87 ? -10.221 -6.237 17.272 1.00 92.50 87 ARG A C 1
ATOM 679 O O . ARG A 1 87 ? -11.175 -6.359 18.027 1.00 92.50 87 ARG A O 1
ATOM 686 N N . VAL A 1 88 ? -9.367 -5.216 17.364 1.00 93.44 88 VAL A N 1
ATOM 687 C CA . VAL A 1 88 ? -9.496 -4.152 18.377 1.00 93.44 88 VAL A CA 1
ATOM 688 C C . VAL A 1 88 ? -10.798 -3.363 18.202 1.00 93.44 88 VAL A C 1
ATOM 690 O O . VAL A 1 88 ? -11.471 -3.067 19.186 1.00 93.44 88 VAL A O 1
ATOM 693 N N . LEU A 1 89 ? -11.181 -3.043 16.964 1.00 88.12 89 LEU A N 1
ATOM 694 C CA . LEU A 1 89 ? -12.437 -2.350 16.670 1.00 88.12 89 LEU A CA 1
ATOM 695 C C . LEU A 1 89 ? -13.662 -3.231 16.955 1.00 88.12 89 LEU A C 1
ATOM 697 O O . LEU A 1 89 ? -14.651 -2.715 17.470 1.00 88.12 89 LEU A O 1
ATOM 701 N N . ALA A 1 90 ? -13.585 -4.540 16.688 1.00 89.56 90 ALA A N 1
ATOM 702 C CA . ALA A 1 90 ? -14.650 -5.491 17.018 1.00 89.56 90 ALA A CA 1
ATOM 703 C C . ALA A 1 90 ? -14.882 -5.599 18.537 1.00 89.56 90 ALA A C 1
ATOM 705 O O . ALA A 1 90 ? -16.022 -5.505 18.981 1.00 89.56 90 ALA A O 1
ATOM 706 N N . LEU A 1 91 ? -13.813 -5.658 19.342 1.00 89.44 91 LEU A N 1
ATOM 707 C CA . LEU A 1 91 ? -13.913 -5.674 20.811 1.00 89.44 91 LEU A CA 1
ATOM 708 C C . LEU A 1 91 ? -14.640 -4.442 21.373 1.00 89.44 91 LEU A C 1
ATOM 710 O O . LEU A 1 91 ? -15.349 -4.538 22.370 1.00 89.44 91 LEU A O 1
ATOM 714 N N . ARG A 1 92 ? -14.484 -3.270 20.739 1.00 76.62 92 ARG A N 1
ATOM 715 C CA . ARG A 1 92 ? -15.198 -2.049 21.147 1.00 76.62 92 ARG A CA 1
ATOM 716 C C . ARG A 1 92 ? -16.692 -2.109 20.816 1.00 76.62 92 ARG A C 1
ATOM 718 O O . ARG A 1 92 ? -17.479 -1.497 21.531 1.00 76.62 92 ARG A O 1
ATOM 725 N N . ALA A 1 93 ? -17.072 -2.803 19.746 1.00 71.12 93 ALA A N 1
ATOM 726 C CA . ALA A 1 93 ? -18.469 -2.953 19.350 1.00 71.12 93 ALA A CA 1
ATOM 727 C C . ALA A 1 93 ? -19.238 -3.911 20.279 1.00 71.12 93 ALA A C 1
ATOM 729 O O . ALA A 1 93 ? -20.419 -3.698 20.520 1.00 71.12 93 ALA A O 1
ATOM 730 N N . GLU A 1 94 ? -18.562 -4.914 20.847 1.00 67.19 94 GLU A N 1
ATOM 731 C CA . GLU A 1 94 ? -19.163 -5.908 21.753 1.00 67.19 94 GLU A CA 1
ATOM 732 C C . GLU A 1 94 ? -19.434 -5.376 23.177 1.00 67.19 94 GLU A C 1
ATOM 734 O O . GLU A 1 94 ? -20.220 -5.963 23.913 1.00 67.19 94 GLU A O 1
ATOM 739 N N . GLY A 1 95 ? -18.820 -4.256 23.578 1.00 60.88 95 GLY A N 1
ATOM 740 C CA . GLY A 1 95 ? -18.962 -3.667 24.920 1.00 60.88 95 GLY A CA 1
ATOM 741 C C . GLY A 1 95 ? -19.965 -2.511 25.041 1.00 60.88 95 GLY A C 1
ATOM 742 O O . GLY A 1 95 ? -19.923 -1.797 26.039 1.00 60.88 95 GLY A O 1
ATOM 743 N N . GLY A 1 96 ? -20.794 -2.266 24.020 1.00 55.62 96 GLY A N 1
ATOM 744 C CA . GLY A 1 96 ? -21.686 -1.098 23.935 1.00 55.62 96 GLY A CA 1
ATOM 745 C C . GLY A 1 96 ? -23.172 -1.353 24.206 1.00 55.62 96 GLY A C 1
ATOM 746 O O . GLY A 1 96 ? -23.953 -0.426 24.021 1.00 55.62 96 GLY A O 1
ATOM 747 N N . ASP A 1 97 ? -23.557 -2.567 24.606 1.00 52.97 97 ASP A N 1
ATOM 748 C CA . ASP A 1 97 ? -24.964 -2.980 24.762 1.00 52.97 97 ASP A CA 1
ATOM 749 C C . ASP A 1 97 ? -25.229 -3.632 26.139 1.00 52.97 97 ASP A C 1
ATOM 751 O O . ASP A 1 97 ? -25.751 -4.742 26.243 1.00 52.97 97 ASP A O 1
ATOM 755 N N . GLN A 1 98 ? -24.803 -2.953 27.214 1.00 44.38 98 GLN A N 1
ATOM 756 C CA . GLN A 1 98 ? -25.192 -3.248 28.604 1.00 44.38 98 GLN A CA 1
ATOM 757 C C . GLN A 1 98 ? -25.643 -1.977 29.317 1.00 44.38 98 GLN A C 1
ATOM 759 O O . GLN A 1 98 ? -24.913 -0.963 29.220 1.00 44.38 98 GLN A O 1
#

Radius of gyration: 15.46 Å; chains: 1; bounding box: 40×25×43 Å

pLDDT: mean 83.6, std 15.03, range [39.78, 95.19]

Secondary structure (DSSP, 8-state):
-HHHHHHHHHHHHHHHHHHHHHHH-S--HHHHHHHHHHHTTTSS---HHHHHHHHHHHHHHHH-HHHHHHHHHHHHHHHHHHHHHHHHHHHHHHTS--